Protein AF-A0A4R0WTI0-F1 (afdb_monomer_lite)

Secondary structure (DSSP, 8-state):
---PPPPHHHHHHHHHHHHHHHHHHHTB----TT--S--SB--SS-HHHHHHHHHHHHHHHTTHHHHHHHHHHHHHHT-GGG--B-TTSSS--B-HHHHHHHHHHHTT-

Foldseek 3Di:
DDADAADPVLVVLVVLVVVQVVCVVVQAQSDDPPDPPDDGGADPPDPVSVVSSVVSVVVSVVVVVSVCNVVVVVVCCPPVVNQQADPVDPDGHGRVVVVVVVVVVVVVD

Organism: NCBI:txid1245441

Radius of gyration: 20.48 Å; chains: 1; bounding box: 48×25×55 Å

Sequence (109 aa):
MKMARATDADMEIAYELAGLVDIVGRGDYPSTDDDEDVPDWFDEDDIDHLKALHKRLEKIADHSGAIWRVIGGFSTLSNPSNQLIDLTKDVIELHPLIVSALIALSRRS

Structure (mmCIF, N/CA/C/O backbone):
data_AF-A0A4R0WTI0-F1
#
_entry.id   AF-A0A4R0WTI0-F1
#
loop_
_atom_site.group_PDB
_atom_site.id
_atom_site.type_symbol
_atom_site.label_atom_id
_atom_site.label_alt_id
_atom_site.label_comp_id
_atom_site.label_asym_id
_atom_site.label_entity_id
_atom_site.label_seq_id
_atom_site.pdbx_PDB_ins_code
_atom_site.Cartn_x
_atom_site.Cartn_y
_atom_site.Cartn_z
_atom_site.occupancy
_atom_site.B_iso_or_equiv
_atom_site.auth_seq_id
_atom_site.auth_comp_id
_atom_site.auth_asym_id
_atom_site.auth_atom_id
_atom_site.pdbx_PDB_model_num
ATOM 1 N N . MET A 1 1 ? 1.149 -4.112 20.972 1.00 73.00 1 MET A N 1
ATOM 2 C CA . MET A 1 1 ? 2.210 -3.361 20.251 1.00 73.00 1 MET A CA 1
ATOM 3 C C . MET A 1 1 ? 1.694 -1.952 19.982 1.00 73.00 1 MET A C 1
ATOM 5 O O . MET A 1 1 ? 0.492 -1.815 19.801 1.00 73.00 1 MET A O 1
ATOM 9 N N . LYS A 1 2 ? 2.545 -0.920 20.011 1.00 75.94 2 LYS A N 1
ATOM 10 C CA . LYS A 1 2 ? 2.175 0.444 19.594 1.00 75.94 2 LYS A CA 1
ATOM 11 C C . LYS A 1 2 ? 2.965 0.785 18.332 1.00 75.94 2 LYS A C 1
ATOM 13 O O . LYS A 1 2 ? 4.164 0.528 18.308 1.00 75.94 2 LYS A O 1
ATOM 18 N N . MET A 1 3 ? 2.298 1.345 17.328 1.00 88.75 3 MET A N 1
ATOM 19 C CA . MET A 1 3 ? 2.890 1.728 16.046 1.00 88.75 3 MET A CA 1
ATOM 20 C C . MET A 1 3 ? 2.434 3.140 15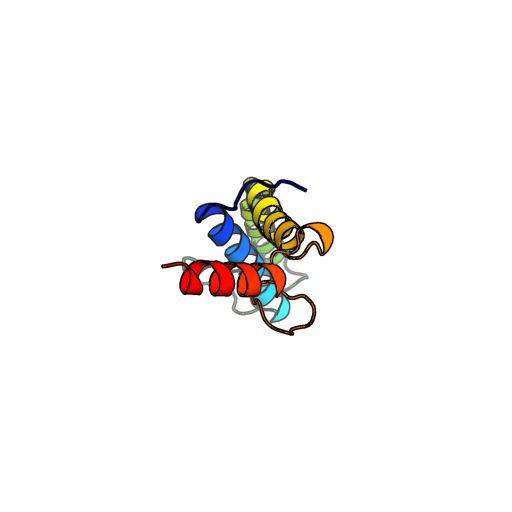.684 1.00 88.75 3 MET A C 1
ATOM 22 O O . MET A 1 3 ? 1.307 3.526 16.000 1.00 88.75 3 MET A O 1
ATOM 26 N N . ALA A 1 4 ? 3.306 3.916 15.044 1.00 92.56 4 ALA A N 1
ATOM 27 C CA . ALA A 1 4 ? 2.911 5.200 14.481 1.00 92.56 4 ALA A CA 1
ATOM 28 C C . ALA A 1 4 ? 1.906 4.975 13.342 1.00 92.56 4 ALA A C 1
ATOM 30 O O . ALA A 1 4 ? 2.088 4.077 12.520 1.00 92.56 4 ALA A O 1
ATOM 31 N N . ARG A 1 5 ? 0.848 5.788 13.296 1.00 93.69 5 ARG A N 1
ATOM 32 C CA . ARG A 1 5 ? -0.125 5.752 12.201 1.00 93.69 5 ARG A CA 1
ATOM 33 C C . ARG A 1 5 ? 0.564 6.171 10.895 1.00 93.69 5 ARG A C 1
ATOM 35 O O . ARG A 1 5 ? 1.325 7.136 10.897 1.00 93.69 5 ARG A O 1
ATOM 42 N N . ALA A 1 6 ? 0.271 5.457 9.810 1.00 96.50 6 ALA A N 1
ATOM 43 C CA . ALA A 1 6 ? 0.667 5.856 8.465 1.00 96.50 6 ALA A CA 1
ATOM 44 C C . ALA A 1 6 ? 0.026 7.203 8.091 1.00 96.50 6 ALA A C 1
ATOM 46 O O . ALA A 1 6 ? -1.158 7.441 8.351 1.00 96.50 6 ALA A O 1
ATOM 47 N N . THR A 1 7 ? 0.832 8.089 7.523 1.00 97.50 7 THR A N 1
ATOM 48 C CA . THR A 1 7 ? 0.380 9.346 6.924 1.00 97.50 7 THR A CA 1
ATOM 49 C C . THR A 1 7 ? -0.175 9.098 5.523 1.00 97.50 7 THR A C 1
ATOM 51 O O . THR A 1 7 ? 0.040 8.029 4.956 1.00 97.50 7 THR A O 1
ATOM 54 N N . ASP A 1 8 ? -0.854 10.083 4.939 1.00 97.44 8 ASP A N 1
ATOM 55 C CA . ASP A 1 8 ? -1.364 9.955 3.567 1.00 97.44 8 ASP A CA 1
ATOM 56 C C . ASP A 1 8 ? -0.210 9.780 2.564 1.00 97.44 8 ASP A C 1
ATOM 58 O O . ASP A 1 8 ? -0.270 8.912 1.703 1.00 97.44 8 ASP A O 1
ATOM 62 N N . ALA A 1 9 ? 0.909 10.486 2.766 1.00 96.88 9 ALA A N 1
ATOM 63 C CA . ALA A 1 9 ? 2.125 10.290 1.974 1.00 96.88 9 ALA A CA 1
ATOM 64 C C . ALA A 1 9 ? 2.685 8.859 2.082 1.00 96.88 9 ALA A C 1
ATOM 66 O O . ALA A 1 9 ? 3.246 8.343 1.122 1.00 96.88 9 ALA A O 1
ATOM 67 N N . ASP A 1 10 ? 2.513 8.191 3.229 1.00 97.56 10 ASP A N 1
ATOM 68 C CA . ASP A 1 10 ? 2.928 6.793 3.363 1.00 97.56 10 ASP A CA 1
ATOM 69 C C . ASP A 1 10 ? 2.046 5.845 2.552 1.00 97.56 10 ASP A C 1
ATOM 71 O O . ASP A 1 10 ? 2.531 4.838 2.035 1.00 97.56 10 ASP A O 1
ATOM 75 N N . MET A 1 11 ? 0.750 6.159 2.467 1.00 97.81 11 MET A N 1
ATOM 76 C CA . MET A 1 11 ? -0.204 5.388 1.677 1.00 97.81 11 MET A CA 1
ATOM 77 C C . MET A 1 11 ? 0.099 5.503 0.186 1.00 97.81 11 MET A C 1
ATOM 79 O O . MET A 1 11 ? 0.077 4.480 -0.489 1.00 97.81 11 MET A O 1
ATOM 83 N N . GLU A 1 12 ? 0.452 6.694 -0.307 1.00 96.56 12 GLU A N 1
ATOM 84 C CA . GLU A 1 12 ? 0.851 6.887 -1.710 1.00 96.56 12 GLU A CA 1
ATOM 85 C C . GLU A 1 12 ? 2.054 6.009 -2.085 1.00 96.56 12 GLU A C 1
ATOM 87 O O . GLU A 1 12 ? 1.996 5.273 -3.066 1.00 96.56 12 GLU A O 1
ATOM 92 N N . ILE A 1 13 ? 3.100 5.975 -1.251 1.00 97.25 13 ILE A N 1
ATOM 93 C CA . ILE A 1 13 ? 4.266 5.098 -1.472 1.00 97.25 13 ILE A CA 1
ATOM 94 C C . ILE A 1 13 ? 3.870 3.613 -1.453 1.00 97.25 13 ILE A C 1
ATOM 96 O O . ILE A 1 13 ? 4.376 2.813 -2.242 1.00 97.25 13 ILE A O 1
ATOM 100 N N . ALA A 1 14 ? 2.968 3.217 -0.551 1.00 96.94 14 ALA A N 1
ATOM 101 C CA . ALA A 1 14 ? 2.497 1.836 -0.484 1.00 96.94 14 ALA A CA 1
ATOM 102 C C . ALA A 1 14 ? 1.669 1.443 -1.721 1.00 96.94 14 ALA A C 1
ATOM 104 O O . ALA A 1 14 ? 1.816 0.322 -2.212 1.00 96.94 14 ALA A O 1
ATOM 105 N N . TYR A 1 15 ? 0.836 2.350 -2.240 1.00 96.31 15 TYR A N 1
ATOM 106 C CA . TYR A 1 15 ? 0.103 2.134 -3.486 1.00 96.31 15 TYR A CA 1
ATOM 107 C C . TYR A 1 15 ? 1.025 2.108 -4.699 1.00 96.31 15 TYR A C 1
ATOM 109 O O . TYR A 1 15 ? 0.829 1.262 -5.567 1.00 96.31 15 TYR A O 1
ATOM 117 N N . GLU A 1 16 ? 2.056 2.953 -4.740 1.00 95.50 16 GLU A N 1
ATOM 118 C CA . GLU A 1 16 ? 3.057 2.915 -5.807 1.00 95.50 16 GLU A CA 1
ATOM 119 C C . GLU A 1 16 ? 3.758 1.551 -5.855 1.00 95.50 16 GLU A C 1
ATOM 121 O O . GLU A 1 16 ? 3.873 0.952 -6.925 1.00 95.50 16 GLU A O 1
ATOM 126 N N . LEU A 1 17 ? 4.150 1.006 -4.697 1.00 96.56 17 LEU A N 1
ATOM 127 C CA . LEU A 1 17 ? 4.712 -0.343 -4.623 1.00 96.56 17 LEU A CA 1
ATOM 128 C C . LEU A 1 17 ? 3.714 -1.412 -5.077 1.00 96.56 17 LEU A C 1
ATOM 130 O O . LEU A 1 17 ? 4.081 -2.298 -5.846 1.00 96.56 17 LEU A O 1
ATOM 134 N N . ALA A 1 18 ? 2.465 -1.349 -4.610 1.00 96.56 18 ALA A N 1
ATOM 135 C CA . ALA A 1 18 ? 1.438 -2.308 -5.008 1.00 96.56 18 ALA A CA 1
ATOM 136 C C . ALA A 1 18 ? 1.187 -2.276 -6.526 1.00 96.56 18 ALA A C 1
ATOM 138 O O . ALA A 1 18 ? 1.120 -3.330 -7.156 1.00 96.56 18 ALA A O 1
ATOM 139 N N . GLY A 1 19 ? 1.116 -1.079 -7.114 1.00 95.75 19 GLY A N 1
ATOM 140 C CA . GLY A 1 19 ? 0.970 -0.886 -8.554 1.00 95.75 19 GLY A CA 1
ATOM 141 C C . GLY A 1 19 ? 2.171 -1.407 -9.340 1.00 95.75 19 GLY A C 1
ATOM 142 O O . GLY A 1 19 ? 1.989 -2.085 -10.345 1.00 95.75 19 GLY A O 1
ATOM 143 N N . LEU A 1 20 ? 3.397 -1.175 -8.860 1.00 96.31 20 LEU A N 1
ATOM 144 C CA . LEU A 1 20 ? 4.599 -1.714 -9.500 1.00 96.31 20 LEU A CA 1
ATOM 145 C C . LEU A 1 20 ? 4.614 -3.250 -9.495 1.00 96.31 20 LEU A C 1
ATOM 147 O O . LEU A 1 20 ? 4.978 -3.863 -10.495 1.00 96.31 20 LEU A O 1
ATOM 151 N N . VAL A 1 21 ? 4.195 -3.879 -8.393 1.00 96.25 21 VAL A N 1
ATOM 152 C CA . VAL A 1 21 ? 4.070 -5.343 -8.316 1.00 96.25 21 VAL A CA 1
ATOM 153 C C . VAL A 1 21 ? 3.002 -5.863 -9.282 1.00 96.25 21 VAL A C 1
ATOM 155 O O . VAL A 1 21 ? 3.220 -6.895 -9.912 1.00 96.25 21 VAL A O 1
ATOM 158 N N . ASP A 1 22 ? 1.877 -5.160 -9.431 1.00 96.62 22 ASP A N 1
ATOM 159 C CA . ASP A 1 22 ? 0.829 -5.522 -10.394 1.00 96.62 22 ASP A CA 1
ATOM 160 C C . ASP A 1 22 ? 1.316 -5.428 -11.850 1.00 96.62 22 ASP A C 1
ATOM 162 O O . ASP A 1 22 ? 1.103 -6.358 -12.627 1.00 96.62 22 ASP A O 1
ATOM 166 N N . ILE A 1 23 ? 2.038 -4.357 -12.197 1.00 95.06 23 ILE A N 1
ATOM 167 C CA . ILE A 1 23 ? 2.674 -4.176 -13.513 1.00 95.06 23 ILE A CA 1
ATOM 168 C C . ILE A 1 23 ? 3.606 -5.353 -13.829 1.00 95.06 23 ILE A C 1
ATOM 170 O O . ILE A 1 23 ? 3.461 -6.003 -14.865 1.00 95.06 23 ILE A O 1
ATOM 174 N N . VAL A 1 24 ? 4.499 -5.698 -12.895 1.00 94.19 24 VAL A N 1
ATOM 175 C CA . VAL A 1 24 ? 5.404 -6.850 -13.047 1.00 94.19 24 VAL A CA 1
ATOM 176 C C . VAL A 1 24 ? 4.620 -8.158 -13.175 1.00 94.19 24 VAL A C 1
ATOM 178 O O . VAL A 1 24 ? 4.958 -8.998 -14.004 1.00 94.19 24 VAL A O 1
ATOM 181 N N . GLY A 1 25 ? 3.551 -8.336 -12.394 1.00 95.75 25 GLY A N 1
ATOM 182 C CA . GLY A 1 25 ? 2.695 -9.524 -12.454 1.00 95.75 25 GLY A CA 1
ATOM 183 C C . GLY A 1 25 ? 1.979 -9.706 -13.797 1.00 95.75 25 GLY A C 1
ATOM 184 O O . GLY A 1 25 ? 1.696 -10.842 -14.181 1.00 95.75 25 GLY A O 1
ATOM 185 N N . ARG A 1 26 ? 1.716 -8.611 -14.519 1.00 95.88 26 ARG A N 1
ATOM 186 C CA . ARG A 1 26 ? 1.150 -8.619 -15.877 1.00 95.88 26 ARG A CA 1
ATOM 187 C C . ARG A 1 26 ? 2.198 -8.795 -16.979 1.00 95.88 26 ARG A C 1
ATOM 189 O O . ARG A 1 26 ? 1.832 -9.171 -18.089 1.00 95.88 26 ARG A O 1
ATOM 196 N N . GLY A 1 27 ? 3.478 -8.594 -16.662 1.00 96.06 27 GLY A N 1
ATOM 197 C CA . GLY A 1 27 ? 4.571 -8.572 -17.637 1.00 96.06 27 GLY A CA 1
ATOM 198 C C . GLY A 1 27 ? 4.686 -7.243 -18.388 1.00 96.06 27 GLY A C 1
ATOM 199 O O . GLY A 1 27 ? 5.407 -7.168 -19.381 1.00 96.06 27 GLY A O 1
ATOM 200 N N . ASP A 1 28 ? 3.984 -6.208 -17.929 1.00 96.62 28 ASP A N 1
ATOM 201 C CA . ASP A 1 28 ? 3.987 -4.884 -18.545 1.00 96.62 28 ASP A CA 1
ATOM 202 C C . ASP A 1 28 ? 5.304 -4.157 -18.221 1.00 96.62 28 ASP A C 1
ATOM 204 O O . ASP A 1 28 ? 5.920 -4.372 -17.169 1.00 96.62 28 ASP A O 1
ATOM 208 N N . TYR A 1 29 ? 5.745 -3.270 -19.114 1.00 96.25 29 TYR A N 1
ATOM 209 C CA . TYR A 1 29 ? 6.906 -2.422 -18.849 1.00 96.25 29 TYR A CA 1
ATOM 210 C C . TYR A 1 29 ? 6.643 -1.512 -17.624 1.00 96.25 29 TYR A C 1
ATOM 212 O O . TYR A 1 29 ? 5.536 -0.994 -17.471 1.00 96.25 29 TYR A O 1
ATOM 220 N N . PRO A 1 30 ? 7.632 -1.275 -16.735 1.00 94.44 30 PRO A N 1
ATOM 221 C CA . PRO A 1 30 ? 7.457 -0.542 -15.479 1.00 94.44 30 PRO A CA 1
ATOM 222 C C . PRO A 1 30 ? 7.326 0.982 -15.651 1.00 94.44 30 PRO A C 1
ATOM 224 O O . PRO A 1 30 ? 7.953 1.733 -14.905 1.00 94.44 30 PRO A O 1
ATOM 227 N N . SER A 1 31 ? 6.511 1.464 -16.586 1.00 90.25 31 SER A N 1
ATOM 228 C CA . SER A 1 31 ? 6.292 2.890 -16.844 1.00 90.25 31 SER A CA 1
ATOM 229 C C . SER A 1 31 ? 5.383 3.572 -15.822 1.00 90.25 31 SER A C 1
ATOM 231 O O . SER A 1 31 ? 4.681 2.950 -15.016 1.00 90.25 31 SER A O 1
ATOM 233 N N . THR A 1 32 ? 5.446 4.895 -15.835 1.00 84.31 32 THR A N 1
ATOM 234 C CA . THR A 1 32 ? 4.525 5.819 -15.178 1.00 84.31 32 THR A CA 1
ATOM 235 C C . THR A 1 32 ? 3.719 6.579 -16.228 1.00 84.31 32 THR A C 1
ATOM 237 O O . THR A 1 32 ? 4.104 6.611 -17.392 1.00 84.31 32 THR A O 1
ATOM 240 N N . ASP A 1 33 ? 2.626 7.222 -15.815 1.00 78.50 33 ASP A N 1
ATOM 241 C CA . ASP A 1 33 ? 1.780 8.024 -16.714 1.00 78.50 33 ASP A CA 1
ATOM 242 C C . ASP A 1 33 ? 2.536 9.191 -17.383 1.00 78.50 33 ASP A C 1
ATOM 244 O O . ASP A 1 33 ? 2.088 9.711 -18.403 1.00 78.50 33 ASP A O 1
ATOM 248 N N . ASP A 1 34 ? 3.679 9.591 -16.816 1.00 81.44 34 ASP A N 1
ATOM 249 C CA . ASP A 1 34 ? 4.549 10.647 -17.341 1.00 81.44 34 ASP A CA 1
ATOM 250 C C . ASP A 1 34 ? 5.568 10.134 -18.382 1.00 81.44 34 ASP A C 1
ATOM 252 O O . ASP A 1 34 ? 6.290 10.936 -18.979 1.00 81.44 34 ASP A O 1
ATOM 256 N N . ASP A 1 35 ? 5.682 8.815 -18.580 1.00 84.44 35 ASP A N 1
ATOM 257 C CA . ASP A 1 35 ? 6.626 8.234 -19.533 1.00 84.44 35 ASP A CA 1
ATOM 258 C C . ASP A 1 35 ? 6.002 8.160 -20.939 1.00 84.44 35 ASP A C 1
ATOM 260 O O . ASP A 1 35 ? 5.056 7.413 -21.189 1.00 84.44 35 ASP A O 1
ATOM 264 N N . GLU A 1 36 ? 6.564 8.918 -21.882 1.00 83.38 36 GLU A N 1
ATOM 265 C CA . GLU A 1 36 ? 6.198 8.876 -23.304 1.00 83.38 36 GLU A CA 1
ATOM 266 C C . GLU A 1 36 ? 7.131 7.929 -24.082 1.00 83.38 36 GLU A C 1
ATOM 268 O O . GLU A 1 36 ? 8.311 7.797 -23.753 1.00 83.38 36 GLU A O 1
ATOM 273 N N . ASP A 1 37 ? 6.610 7.291 -25.136 1.00 86.69 37 ASP A N 1
ATOM 274 C CA . ASP A 1 37 ? 7.367 6.424 -26.058 1.00 86.69 37 ASP A CA 1
ATOM 275 C C . ASP A 1 37 ? 8.127 5.258 -25.385 1.00 86.69 37 ASP A C 1
ATOM 277 O O . ASP A 1 37 ? 9.256 4.920 -25.752 1.00 86.69 37 ASP A O 1
ATOM 281 N N . VAL A 1 38 ? 7.496 4.614 -24.403 1.00 90.06 38 VAL A N 1
ATOM 282 C CA . VAL A 1 38 ? 8.025 3.418 -23.731 1.00 90.06 38 VAL A CA 1
ATOM 283 C C . VAL A 1 38 ? 7.499 2.116 -24.344 1.00 90.06 38 VAL A C 1
ATOM 285 O O . VAL A 1 38 ? 6.436 2.111 -24.966 1.00 90.06 38 VAL A O 1
ATOM 288 N N . PRO A 1 39 ? 8.222 0.995 -24.174 1.00 93.38 39 PRO A N 1
ATOM 289 C CA . PRO A 1 39 ? 7.728 -0.327 -24.546 1.00 93.38 39 PRO A CA 1
ATOM 290 C C . PRO A 1 39 ? 6.428 -0.676 -23.816 1.00 93.38 39 PRO A C 1
ATOM 292 O O . PRO A 1 39 ? 6.233 -0.279 -22.671 1.00 93.38 39 PRO A O 1
ATOM 295 N N . ASP A 1 40 ? 5.577 -1.485 -24.446 1.00 93.12 40 ASP A N 1
ATOM 296 C CA . ASP A 1 40 ? 4.376 -2.017 -23.788 1.00 93.12 40 ASP A CA 1
ATOM 297 C C . ASP A 1 40 ? 4.733 -3.128 -22.779 1.00 93.12 40 ASP A C 1
ATOM 299 O O . ASP A 1 40 ? 4.163 -3.214 -21.692 1.00 93.12 40 ASP A O 1
ATOM 303 N N . TRP A 1 41 ? 5.706 -3.975 -23.131 1.00 96.88 41 TRP A N 1
ATOM 304 C CA . TRP A 1 41 ? 6.034 -5.206 -22.406 1.00 96.88 41 TRP A CA 1
ATOM 305 C C . TRP A 1 41 ? 7.430 -5.163 -21.798 1.00 96.88 41 TRP A C 1
ATOM 307 O O . TRP A 1 41 ? 8.377 -4.638 -22.390 1.00 96.88 41 TRP A O 1
ATOM 317 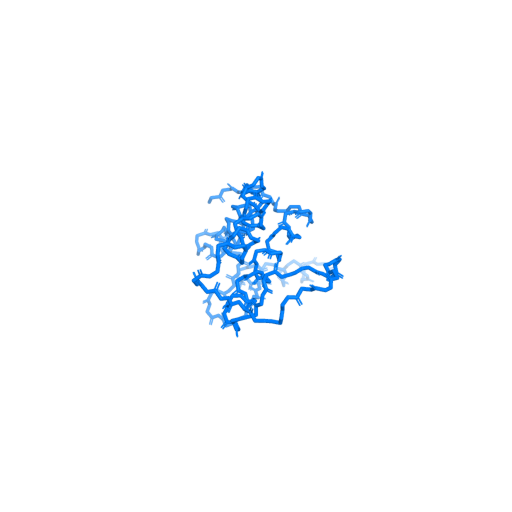N N . PHE A 1 42 ? 7.560 -5.763 -20.620 1.00 97.00 42 PHE A N 1
ATOM 318 C CA . PHE A 1 42 ? 8.840 -5.978 -19.972 1.00 97.00 42 PHE A CA 1
ATOM 319 C C . PHE A 1 42 ? 9.624 -7.101 -20.663 1.00 97.00 42 PHE A C 1
ATOM 321 O O . PHE A 1 42 ? 9.056 -8.074 -21.152 1.00 97.00 42 PHE A O 1
ATOM 328 N N . ASP A 1 43 ? 10.946 -6.966 -20.657 1.00 96.88 43 ASP A N 1
ATOM 329 C CA . ASP A 1 43 ? 11.892 -7.941 -21.194 1.00 96.88 43 ASP A CA 1
ATOM 330 C C . ASP A 1 43 ? 12.968 -8.102 -20.122 1.00 96.88 43 ASP A C 1
ATOM 332 O O . ASP A 1 43 ? 13.641 -7.137 -19.759 1.00 96.88 43 ASP A O 1
ATOM 336 N N . GLU A 1 44 ? 13.056 -9.296 -19.543 1.00 95.56 44 GLU A N 1
ATOM 337 C CA . GLU A 1 44 ? 13.982 -9.584 -18.447 1.00 95.56 44 GLU A CA 1
ATOM 338 C C . GLU A 1 44 ? 15.437 -9.726 -18.908 1.00 95.56 44 GLU A C 1
ATOM 340 O O . GLU A 1 44 ? 16.346 -9.604 -18.084 1.00 95.56 44 GLU A O 1
ATOM 345 N N . ASP A 1 45 ? 15.660 -9.926 -20.210 1.00 97.69 45 ASP A N 1
ATOM 346 C CA . ASP A 1 45 ? 16.988 -9.977 -20.819 1.00 97.69 45 ASP A CA 1
ATOM 347 C C . ASP A 1 45 ? 17.462 -8.584 -21.291 1.00 97.69 45 ASP A C 1
ATOM 349 O O . ASP A 1 45 ? 18.651 -8.394 -21.577 1.00 97.69 45 ASP A O 1
ATOM 353 N N . ASP A 1 46 ? 16.569 -7.584 -21.325 1.00 97.62 46 ASP A N 1
ATOM 354 C CA . ASP A 1 46 ? 16.902 -6.199 -21.661 1.00 97.62 46 ASP A CA 1
ATOM 355 C C . ASP A 1 46 ? 17.385 -5.419 -20.422 1.00 97.62 46 ASP A C 1
ATOM 357 O O . ASP A 1 46 ? 16.672 -5.165 -19.444 1.00 97.62 46 ASP A O 1
ATOM 361 N N . ILE A 1 47 ? 18.644 -4.980 -20.474 1.00 97.38 47 ILE A N 1
ATOM 362 C CA . ILE A 1 47 ? 19.281 -4.247 -19.378 1.00 97.38 47 ILE A CA 1
ATOM 363 C C . ILE A 1 47 ? 18.636 -2.884 -19.094 1.00 97.38 47 ILE A C 1
ATOM 365 O O . ILE A 1 47 ? 18.678 -2.416 -17.953 1.00 97.38 47 ILE A O 1
ATOM 369 N N . ASP A 1 48 ? 18.061 -2.220 -20.090 1.00 95.75 48 ASP A N 1
ATOM 370 C CA . ASP A 1 48 ? 17.423 -0.921 -19.905 1.00 95.75 48 ASP A CA 1
ATOM 371 C C . ASP A 1 48 ? 16.041 -1.077 -19.261 1.00 95.75 48 ASP A C 1
ATOM 373 O O . ASP A 1 48 ? 15.695 -0.288 -18.375 1.00 95.75 48 ASP A O 1
ATOM 377 N N . HIS A 1 49 ? 15.329 -2.167 -19.560 1.00 96.62 49 HIS A N 1
ATOM 378 C CA . HIS A 1 49 ? 14.106 -2.547 -18.848 1.00 96.62 49 HIS A CA 1
ATOM 379 C C . HIS A 1 49 ? 14.406 -2.841 -17.369 1.00 96.62 49 HIS A C 1
ATOM 381 O O . HIS A 1 49 ? 13.757 -2.294 -16.470 1.00 96.62 49 HIS A O 1
ATOM 387 N N . LEU A 1 50 ? 15.455 -3.625 -17.091 1.00 97.31 50 LEU A N 1
ATOM 388 C CA . LEU A 1 50 ? 15.903 -3.911 -15.722 1.00 97.31 50 LEU A CA 1
ATOM 389 C C . LEU A 1 50 ? 16.284 -2.637 -14.951 1.00 97.31 50 LEU A C 1
ATOM 391 O O . LEU A 1 50 ? 15.928 -2.490 -13.779 1.00 97.31 50 LEU A O 1
ATOM 395 N N . LYS A 1 51 ? 16.975 -1.687 -15.594 1.00 96.12 51 LYS A N 1
ATOM 396 C CA . LYS A 1 51 ? 17.296 -0.384 -14.984 1.00 96.12 51 LYS A CA 1
ATOM 397 C C . LYS A 1 51 ? 16.045 0.440 -14.694 1.00 96.12 51 LYS A C 1
ATOM 399 O O . LYS A 1 51 ? 16.001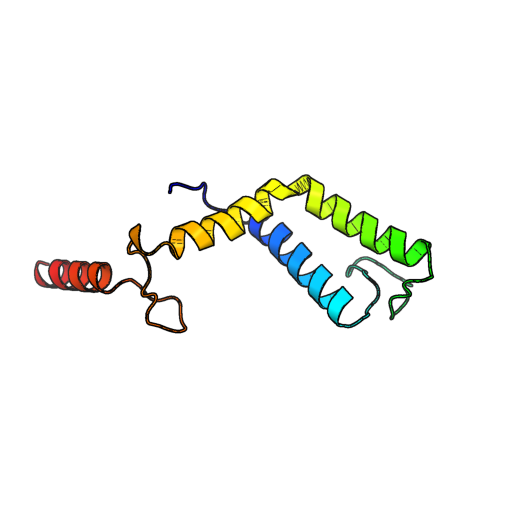 1.101 -13.656 1.00 96.12 51 LYS A O 1
ATOM 404 N N . ALA A 1 52 ? 15.049 0.424 -15.579 1.00 95.19 52 ALA A N 1
ATOM 405 C CA . ALA A 1 52 ? 13.792 1.136 -15.365 1.00 95.19 52 ALA A CA 1
ATOM 406 C C . ALA A 1 52 ? 13.052 0.590 -14.134 1.00 95.19 52 ALA A C 1
ATOM 408 O O . ALA A 1 52 ? 12.681 1.362 -13.246 1.00 95.19 52 ALA A O 1
ATOM 409 N N . LEU A 1 53 ? 12.947 -0.740 -14.020 1.00 96.69 53 LEU A N 1
ATOM 410 C CA . LEU A 1 53 ? 12.388 -1.400 -12.839 1.00 96.69 53 LEU A CA 1
ATOM 411 C C . LEU A 1 53 ? 13.171 -1.039 -11.567 1.00 96.69 53 LEU A C 1
ATOM 413 O O . LEU A 1 53 ? 12.580 -0.628 -10.566 1.00 96.69 53 LEU A O 1
ATOM 417 N N . HIS A 1 54 ? 14.502 -1.141 -11.615 1.00 96.69 54 HIS A N 1
ATOM 418 C CA . HIS A 1 54 ? 15.373 -0.817 -10.484 1.00 96.69 54 HIS A CA 1
ATOM 419 C C . HIS A 1 54 ? 15.188 0.626 -10.010 1.00 96.69 54 HIS A C 1
ATOM 421 O O . HIS A 1 54 ? 15.003 0.863 -8.820 1.00 96.69 54 HIS A O 1
ATOM 427 N N . LYS A 1 55 ? 15.150 1.589 -10.937 1.00 94.94 55 LYS A N 1
ATOM 428 C CA . LYS A 1 55 ? 14.952 3.010 -10.626 1.00 94.94 55 LYS A CA 1
ATOM 429 C C . LYS A 1 55 ? 13.635 3.263 -9.889 1.00 94.94 55 LYS A C 1
ATOM 431 O O . LYS A 1 55 ? 13.580 4.125 -9.013 1.00 94.94 55 LYS A O 1
ATOM 436 N N . ARG A 1 56 ? 12.564 2.537 -10.228 1.00 94.81 56 ARG A N 1
ATOM 437 C CA . ARG A 1 56 ? 11.288 2.645 -9.503 1.00 94.81 56 ARG A CA 1
ATOM 438 C C . ARG A 1 56 ? 11.366 2.035 -8.112 1.00 94.81 56 ARG A C 1
ATOM 440 O O . ARG A 1 56 ? 10.909 2.653 -7.154 1.00 94.81 56 ARG A O 1
ATOM 447 N N . LEU A 1 57 ? 11.997 0.870 -7.988 1.00 96.31 57 LEU A N 1
ATOM 448 C CA . LEU A 1 57 ? 12.233 0.246 -6.688 1.00 96.31 57 LEU A CA 1
ATOM 449 C C . LEU A 1 57 ? 13.088 1.131 -5.772 1.00 96.31 57 LEU A C 1
ATOM 451 O O . LEU A 1 57 ? 12.768 1.238 -4.593 1.00 96.31 57 LEU A O 1
ATOM 455 N N . GLU A 1 58 ? 14.118 1.801 -6.294 1.00 96.56 58 GLU A N 1
ATOM 456 C CA . GLU A 1 58 ? 14.949 2.740 -5.527 1.00 96.56 58 GLU A CA 1
ATOM 457 C C . GLU A 1 58 ? 14.129 3.904 -4.963 1.00 96.56 58 GLU A C 1
ATOM 459 O O . GLU A 1 58 ? 14.193 4.162 -3.762 1.00 96.56 58 GLU A O 1
ATOM 464 N N . LYS A 1 59 ? 13.289 4.544 -5.790 1.00 93.56 59 LYS A N 1
ATOM 465 C CA . LYS A 1 59 ? 12.396 5.624 -5.332 1.00 93.56 59 LYS A CA 1
ATOM 466 C C . LYS A 1 59 ? 11.489 5.171 -4.186 1.00 93.56 59 LYS A C 1
ATOM 468 O O . LYS A 1 59 ? 11.330 5.882 -3.199 1.00 93.56 59 LYS A O 1
ATOM 473 N N . ILE A 1 60 ? 10.918 3.972 -4.289 1.00 96.12 60 ILE A N 1
ATOM 474 C CA . ILE A 1 60 ? 10.081 3.399 -3.228 1.00 96.12 60 ILE A CA 1
ATOM 475 C C . ILE A 1 60 ? 10.928 3.078 -1.982 1.00 96.12 60 ILE A C 1
ATOM 477 O O . ILE A 1 60 ? 10.498 3.314 -0.849 1.00 96.12 60 ILE A O 1
ATOM 481 N N . ALA A 1 61 ? 12.139 2.547 -2.168 1.00 95.75 61 ALA A N 1
ATOM 482 C CA . ALA A 1 61 ? 13.035 2.141 -1.089 1.00 95.75 61 ALA A CA 1
ATOM 483 C C . ALA A 1 61 ? 13.522 3.325 -0.236 1.00 95.75 61 ALA A C 1
ATOM 485 O O . ALA A 1 61 ? 13.613 3.180 0.992 1.00 95.75 61 ALA A O 1
ATOM 486 N N . ASP A 1 62 ? 13.726 4.499 -0.843 1.00 96.50 62 ASP A N 1
ATOM 487 C CA . ASP A 1 62 ? 14.017 5.762 -0.142 1.00 96.50 62 ASP A CA 1
ATOM 488 C C . ASP A 1 62 ? 12.933 6.119 0.891 1.00 96.50 62 ASP A C 1
ATOM 490 O O . ASP A 1 62 ? 13.190 6.784 1.899 1.00 96.50 62 ASP A O 1
ATOM 494 N N . HIS A 1 63 ? 11.724 5.591 0.695 1.00 95.56 63 HIS A N 1
ATOM 495 C CA . HIS A 1 63 ? 10.577 5.760 1.574 1.00 95.56 63 HIS A CA 1
ATOM 496 C C . HIS A 1 63 ? 10.161 4.462 2.281 1.00 95.56 63 HIS A C 1
ATOM 498 O O . HIS A 1 63 ? 9.046 4.367 2.785 1.00 95.56 63 HIS A O 1
ATOM 504 N N . SER A 1 64 ? 11.050 3.474 2.422 1.00 92.75 64 SER A N 1
ATOM 505 C CA . SER A 1 64 ? 10.746 2.162 3.031 1.00 92.75 64 SER A CA 1
ATOM 506 C C . SER A 1 64 ? 10.069 2.221 4.411 1.00 92.75 64 SER A C 1
ATOM 508 O O . SER A 1 64 ? 9.257 1.359 4.756 1.00 92.75 64 SER A O 1
ATOM 510 N N . GLY A 1 65 ? 10.335 3.262 5.207 1.00 94.69 65 GLY A N 1
ATOM 511 C CA . GLY A 1 65 ? 9.645 3.499 6.478 1.00 94.69 65 GLY A CA 1
ATOM 512 C C . GLY A 1 65 ? 8.125 3.694 6.345 1.00 94.69 65 GLY A C 1
ATOM 513 O O . GLY A 1 65 ? 7.396 3.358 7.280 1.00 94.69 65 GLY A O 1
ATOM 514 N N . ALA A 1 66 ? 7.645 4.203 5.206 1.00 96.00 66 ALA A N 1
ATOM 515 C CA . ALA A 1 66 ? 6.225 4.313 4.875 1.00 96.00 66 ALA A CA 1
ATOM 516 C C . ALA A 1 66 ? 5.561 2.934 4.832 1.00 96.00 66 ALA A C 1
ATOM 518 O O . ALA A 1 66 ? 4.586 2.688 5.543 1.00 96.00 66 ALA A O 1
ATOM 519 N N . ILE A 1 67 ? 6.164 2.002 4.090 1.00 95.19 67 ILE A N 1
ATOM 520 C CA . ILE A 1 67 ? 5.674 0.627 3.939 1.00 95.19 67 ILE A CA 1
ATOM 521 C C . ILE A 1 67 ? 5.605 -0.066 5.306 1.00 95.19 67 ILE A C 1
ATOM 523 O O . ILE A 1 67 ? 4.594 -0.685 5.646 1.00 95.19 67 ILE A O 1
ATOM 527 N N . TRP A 1 68 ? 6.632 0.111 6.145 1.00 95.19 68 TRP A N 1
ATOM 528 C CA . TRP A 1 68 ? 6.628 -0.416 7.512 1.00 95.19 68 TRP A CA 1
ATOM 529 C C . TRP A 1 68 ? 5.495 0.148 8.371 1.00 95.19 68 TRP A C 1
ATOM 531 O O . TRP A 1 68 ? 4.910 -0.597 9.158 1.00 95.19 68 TRP A O 1
ATOM 541 N N . ARG A 1 69 ? 5.153 1.437 8.236 1.00 96.69 69 ARG A N 1
ATOM 542 C CA . ARG A 1 69 ? 4.013 2.037 8.950 1.00 96.69 69 ARG A CA 1
ATOM 543 C C . ARG A 1 69 ? 2.679 1.480 8.479 1.00 96.69 69 ARG A C 1
ATOM 545 O O . ARG A 1 69 ? 1.841 1.179 9.326 1.00 96.69 69 ARG A O 1
ATOM 552 N N . VAL A 1 70 ? 2.495 1.291 7.175 1.00 96.31 70 VAL A N 1
ATOM 553 C CA . VAL A 1 70 ? 1.260 0.721 6.617 1.00 96.31 70 VAL A CA 1
ATOM 554 C C . VAL A 1 70 ? 1.083 -0.734 7.073 1.00 96.31 70 VAL A C 1
ATOM 556 O O . VAL A 1 70 ? 0.098 -1.060 7.740 1.00 96.31 70 VAL A O 1
ATOM 559 N N . ILE A 1 71 ? 2.076 -1.595 6.822 1.00 94.88 71 ILE A N 1
ATOM 560 C CA . ILE A 1 71 ? 2.016 -3.025 7.174 1.00 94.88 71 ILE A CA 1
ATOM 561 C C . ILE A 1 71 ? 1.998 -3.225 8.694 1.00 94.88 71 ILE A C 1
ATOM 563 O O . ILE A 1 71 ? 1.209 -4.015 9.222 1.00 94.88 71 ILE A O 1
ATOM 567 N N . GLY A 1 72 ? 2.843 -2.498 9.426 1.00 94.75 72 GLY A N 1
ATOM 568 C CA . GLY A 1 72 ? 2.900 -2.558 10.886 1.00 94.75 72 GLY A CA 1
ATOM 569 C C . GLY A 1 72 ? 1.630 -2.014 11.543 1.00 94.75 72 GLY A C 1
ATOM 570 O O . GLY A 1 72 ? 1.196 -2.531 12.577 1.00 94.75 72 GLY A O 1
ATOM 571 N N . GLY A 1 73 ? 0.997 -1.011 10.928 1.00 94.56 73 GLY A N 1
ATOM 572 C CA . GLY A 1 73 ? -0.301 -0.480 11.328 1.00 94.56 73 GLY A CA 1
ATOM 573 C C . GLY A 1 73 ? -1.393 -1.540 11.224 1.00 94.56 73 GLY A C 1
ATOM 574 O O . GLY A 1 73 ? -2.067 -1.812 12.219 1.00 94.56 73 GLY A O 1
ATOM 575 N N . PHE A 1 74 ? -1.501 -2.211 10.072 1.00 94.12 74 PHE A N 1
ATOM 576 C CA . PHE A 1 74 ? -2.448 -3.315 9.902 1.00 94.12 74 PHE A CA 1
ATOM 577 C C . PHE A 1 74 ? -2.145 -4.485 10.845 1.00 94.12 74 PHE A C 1
ATOM 579 O O . PHE A 1 74 ? -3.049 -4.961 11.518 1.00 94.12 74 PHE A O 1
ATOM 586 N N . SER A 1 75 ? -0.876 -4.876 10.994 1.00 94.50 75 SER A N 1
ATOM 587 C CA . SER A 1 75 ? -0.459 -5.935 11.932 1.00 94.50 75 SER A CA 1
ATOM 588 C C . SER A 1 75 ? -0.809 -5.611 13.387 1.00 94.50 75 SER A C 1
ATOM 590 O O . SER A 1 75 ? -1.103 -6.496 14.187 1.00 94.50 75 SER A O 1
ATOM 592 N N . THR A 1 76 ? -0.774 -4.328 13.759 1.00 93.81 76 THR A N 1
ATOM 593 C CA . THR A 1 76 ? -1.212 -3.874 15.083 1.00 93.81 76 THR A CA 1
ATOM 594 C C . THR A 1 76 ? -2.734 -3.935 15.190 1.00 93.81 76 THR A C 1
ATOM 596 O O . THR A 1 76 ? -3.251 -4.407 16.200 1.00 93.81 76 THR A O 1
ATOM 599 N N . LEU A 1 77 ? -3.456 -3.489 14.162 1.00 93.25 77 LEU A N 1
ATOM 600 C CA . LEU A 1 77 ? -4.916 -3.528 14.113 1.00 93.25 77 LEU A CA 1
ATOM 601 C C . LEU A 1 77 ? -5.458 -4.968 14.166 1.00 93.25 77 LEU A C 1
ATOM 603 O O . LEU A 1 77 ? -6.393 -5.227 14.918 1.00 93.25 77 LEU A O 1
ATOM 607 N N . SER A 1 78 ? -4.825 -5.905 13.458 1.00 93.88 78 SER A N 1
ATOM 608 C CA . SER A 1 78 ? -5.208 -7.320 13.393 1.00 93.88 78 SER A CA 1
ATOM 609 C C . SER A 1 78 ? -4.648 -8.183 14.529 1.00 93.88 78 SER A C 1
ATOM 611 O O . SER A 1 78 ? -4.913 -9.382 14.577 1.00 93.88 78 SER A O 1
ATOM 613 N N . ASN A 1 79 ? -3.887 -7.611 15.468 1.00 94.75 79 ASN A N 1
ATOM 614 C CA . ASN A 1 79 ? -3.362 -8.368 16.601 1.00 94.75 79 ASN A CA 1
ATOM 615 C C . ASN A 1 79 ? -4.512 -8.779 17.548 1.00 94.75 79 ASN A C 1
ATOM 617 O O . ASN A 1 79 ? -5.135 -7.890 18.141 1.00 94.75 79 ASN A O 1
ATOM 621 N N . PRO A 1 80 ? -4.757 -10.086 17.783 1.00 94.06 80 PRO A N 1
ATOM 622 C CA . PRO A 1 80 ? -5.868 -10.543 18.622 1.00 94.06 80 PRO A CA 1
ATOM 623 C C . PRO A 1 80 ? -5.838 -9.966 20.043 1.00 94.06 80 PRO A C 1
ATOM 625 O O . PRO A 1 80 ? -6.882 -9.671 20.621 1.00 94.06 80 PRO A O 1
ATOM 628 N N . SER A 1 81 ? -4.642 -9.740 20.595 1.00 93.94 81 SER A N 1
ATOM 629 C CA . SER A 1 81 ? -4.458 -9.187 21.941 1.00 93.94 81 SER A CA 1
ATOM 630 C C . SER A 1 81 ? -4.873 -7.719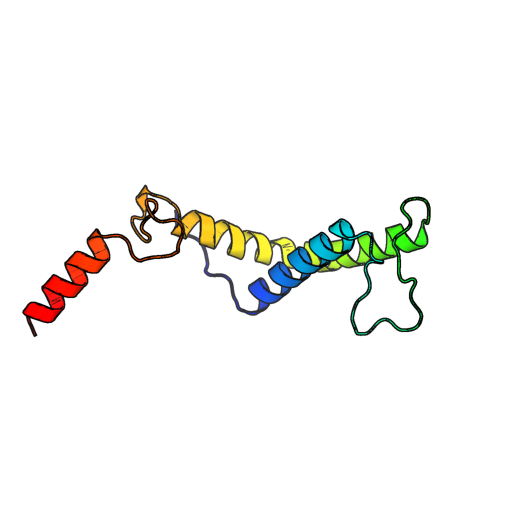 22.057 1.00 93.94 81 SER A C 1
ATOM 632 O O . SER A 1 81 ? -5.063 -7.235 23.169 1.00 93.94 81 SER A O 1
ATOM 634 N N . ASN A 1 82 ? -5.001 -6.999 20.936 1.00 94.00 82 ASN A N 1
ATOM 635 C CA . ASN A 1 82 ? -5.470 -5.614 20.926 1.00 94.00 82 ASN A CA 1
ATOM 636 C C . ASN A 1 82 ? -7.007 -5.512 20.866 1.00 94.00 82 ASN A C 1
ATOM 638 O O . ASN A 1 82 ? -7.536 -4.455 21.198 1.00 94.00 82 ASN A O 1
ATOM 642 N N . GLN A 1 83 ? -7.713 -6.580 20.463 1.00 95.50 83 GLN A N 1
ATOM 643 C CA . GLN A 1 83 ? -9.184 -6.664 20.446 1.00 95.50 83 GLN A CA 1
ATOM 644 C C . GLN A 1 83 ? -9.872 -5.478 19.737 1.00 95.50 83 GLN A C 1
ATOM 646 O O . GLN A 1 83 ? -10.886 -4.964 20.211 1.00 95.50 83 GLN A O 1
ATOM 651 N N . LEU A 1 84 ? -9.304 -5.024 18.611 1.00 95.31 84 LEU A N 1
ATOM 652 C CA . LEU A 1 84 ? -9.804 -3.870 17.849 1.00 95.31 84 LEU A CA 1
ATOM 653 C C . LEU A 1 84 ? -10.806 -4.266 16.761 1.00 95.31 84 LEU A C 1
ATOM 655 O O . LEU A 1 84 ? -11.847 -3.622 16.628 1.00 95.31 84 LEU A O 1
ATOM 659 N N . ILE A 1 85 ? -10.518 -5.337 16.019 1.00 97.00 85 ILE A N 1
ATOM 660 C CA . ILE A 1 85 ? -11.383 -5.854 14.951 1.00 97.00 85 ILE A CA 1
ATOM 661 C C . ILE A 1 85 ? -11.835 -7.292 15.215 1.00 97.00 85 ILE A C 1
ATOM 663 O O . ILE A 1 85 ? -11.183 -8.023 15.964 1.00 97.00 85 ILE A O 1
ATOM 667 N N . ASP A 1 86 ? -12.960 -7.688 14.621 1.00 97.50 86 ASP A N 1
ATOM 668 C CA . ASP A 1 86 ? -13.477 -9.057 14.679 1.00 97.50 86 ASP A CA 1
ATOM 669 C C . ASP A 1 86 ? -12.748 -9.959 13.673 1.00 97.50 86 ASP A C 1
ATOM 671 O O . ASP A 1 86 ? -13.057 -9.986 12.486 1.00 97.50 86 ASP A O 1
ATOM 675 N N . LEU A 1 87 ? -11.778 -10.728 14.168 1.00 96.25 87 LEU A N 1
ATOM 676 C CA . LEU A 1 87 ? -10.983 -11.658 13.358 1.00 96.25 87 LEU A CA 1
ATOM 677 C C . LEU A 1 87 ? -11.742 -12.936 12.959 1.00 96.25 87 LEU A C 1
ATOM 679 O O . LEU A 1 87 ? -11.167 -13.802 12.307 1.00 96.25 87 LEU A O 1
ATOM 683 N N . THR A 1 88 ? -13.006 -13.089 13.370 1.00 96.50 88 THR A N 1
ATOM 684 C CA . THR A 1 88 ? -13.870 -14.199 12.930 1.00 96.50 88 THR A CA 1
ATOM 685 C C . THR A 1 88 ? -14.636 -13.881 11.645 1.00 96.50 88 THR A C 1
ATOM 687 O O . THR A 1 88 ? -15.366 -14.733 11.137 1.00 96.50 88 THR A O 1
ATOM 690 N N . LYS A 1 89 ? -14.489 -12.656 11.127 1.00 96.25 89 LYS A N 1
ATOM 691 C CA . LYS A 1 89 ? -15.115 -12.167 9.899 1.00 96.25 89 LYS A CA 1
ATOM 692 C C . LYS A 1 89 ? -14.090 -12.080 8.775 1.00 96.25 89 LYS A C 1
ATOM 694 O O . LYS A 1 89 ? -12.935 -11.740 9.006 1.00 96.25 89 LYS A O 1
ATOM 699 N N . ASP A 1 90 ? -14.564 -12.247 7.545 1.00 96.06 90 ASP A N 1
ATOM 700 C CA . ASP A 1 90 ? -13.772 -12.021 6.325 1.00 96.06 90 ASP A CA 1
ATOM 701 C C . ASP A 1 90 ? -13.734 -10.535 5.909 1.00 96.06 90 ASP A C 1
ATOM 703 O O . ASP A 1 90 ? -13.385 -10.190 4.782 1.00 96.06 90 ASP A O 1
ATOM 707 N N . VAL A 1 91 ? -14.137 -9.636 6.809 1.00 95.31 91 VAL A N 1
ATOM 708 C CA . VAL A 1 91 ? -14.227 -8.189 6.594 1.00 95.31 91 VAL A CA 1
ATOM 709 C C . VAL A 1 91 ? -13.698 -7.442 7.813 1.00 95.31 91 VAL A C 1
ATOM 711 O O . VAL A 1 91 ? -13.668 -7.969 8.924 1.00 95.31 91 VAL A O 1
ATOM 714 N N . ILE A 1 92 ? -13.303 -6.183 7.621 1.00 95.94 92 ILE A N 1
ATOM 715 C CA . ILE A 1 92 ? -12.880 -5.317 8.723 1.00 95.94 92 ILE A CA 1
ATOM 716 C C . ILE A 1 92 ? -14.126 -4.790 9.448 1.00 95.94 92 ILE A C 1
ATOM 718 O O . ILE A 1 92 ? -14.748 -3.822 9.017 1.00 95.94 92 ILE A O 1
ATOM 722 N N . GLU A 1 93 ? -14.463 -5.415 10.575 1.00 96.44 93 GLU A N 1
ATOM 723 C CA . GLU A 1 93 ? -15.527 -4.989 11.492 1.00 96.44 93 GLU A CA 1
ATOM 724 C C . GLU A 1 93 ? -14.985 -4.772 12.908 1.00 96.44 93 GLU A C 1
ATOM 726 O O . GLU A 1 93 ? -13.960 -5.334 13.291 1.00 96.44 93 GLU A O 1
ATOM 731 N N . LEU A 1 94 ? -15.671 -3.950 13.707 1.00 97.75 94 LEU A N 1
ATOM 732 C CA . LEU A 1 94 ? -15.292 -3.703 15.100 1.00 97.75 94 LEU A CA 1
ATOM 733 C C . LEU A 1 94 ? -15.400 -4.981 15.939 1.00 97.75 94 LEU A C 1
ATOM 735 O O . LEU A 1 94 ? -16.376 -5.720 15.836 1.00 97.75 94 LEU A O 1
ATOM 739 N N . HIS A 1 95 ? -14.446 -5.190 16.849 1.00 97.81 95 HIS A N 1
ATOM 740 C CA . HIS A 1 95 ? -14.489 -6.323 17.774 1.00 97.81 95 HIS A CA 1
ATOM 741 C C . HIS A 1 95 ? -15.784 -6.315 18.625 1.00 97.81 95 HIS A C 1
ATOM 743 O O . HIS A 1 95 ? -16.184 -5.245 19.109 1.00 97.81 95 HIS A O 1
ATOM 749 N N . PRO A 1 96 ? -16.408 -7.477 18.922 1.00 97.62 96 PRO A N 1
ATOM 750 C CA . PRO A 1 96 ? -17.681 -7.547 19.654 1.00 97.62 96 PRO A CA 1
ATOM 751 C C . PR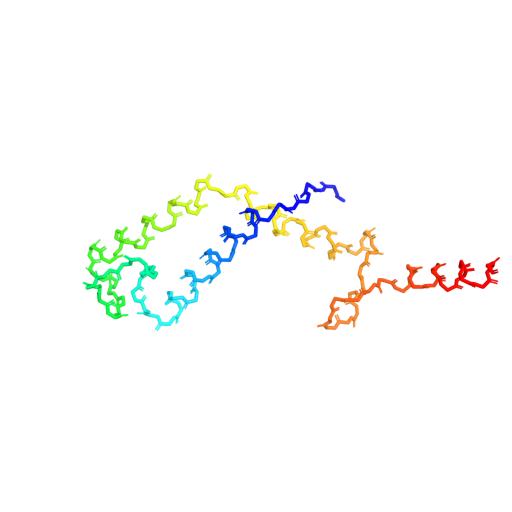O A 1 96 ? -17.693 -6.832 21.013 1.00 97.62 96 PRO A C 1
ATOM 753 O O . PRO A 1 96 ? -18.727 -6.311 21.439 1.00 97.62 96 PRO A O 1
ATOM 756 N N . LEU A 1 97 ? -16.541 -6.765 21.692 1.00 97.00 97 LEU A N 1
ATOM 757 C CA . LEU A 1 97 ? -16.390 -6.014 22.947 1.00 97.00 97 LEU A CA 1
ATOM 758 C C . LEU A 1 97 ? -16.622 -4.508 22.759 1.00 97.00 97 LEU A C 1
ATOM 760 O O . LEU A 1 97 ? -17.296 -3.890 23.582 1.00 97.00 97 LEU A O 1
ATOM 764 N N . ILE A 1 98 ? -16.106 -3.927 21.672 1.00 97.56 98 ILE A N 1
ATOM 765 C CA . ILE A 1 98 ? -16.272 -2.502 21.358 1.00 97.56 98 ILE A CA 1
ATOM 766 C C . ILE A 1 98 ? -17.736 -2.221 21.016 1.00 97.56 98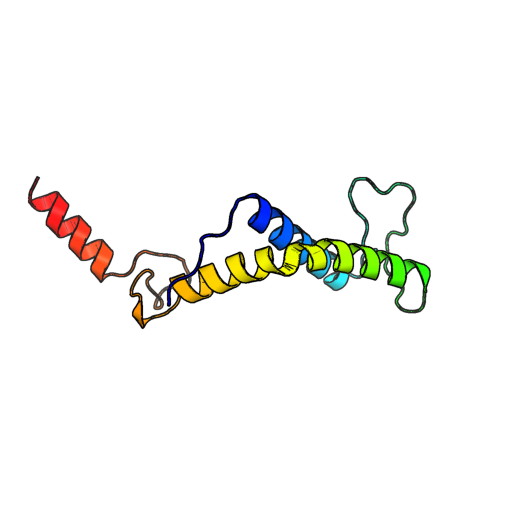 ILE A C 1
ATOM 768 O O . ILE A 1 98 ? -18.331 -1.299 21.571 1.00 97.56 98 ILE A O 1
ATOM 772 N N . VAL A 1 99 ? -18.345 -3.058 20.171 1.00 97.62 99 VAL A N 1
ATOM 773 C CA . VAL A 1 99 ? -19.768 -2.944 19.807 1.00 97.62 99 VAL A CA 1
ATOM 774 C C . VAL A 1 99 ? -20.661 -3.011 21.051 1.00 97.62 99 VAL A C 1
ATOM 776 O O . VAL A 1 99 ? -21.529 -2.159 21.248 1.00 97.62 99 VAL A O 1
ATOM 779 N N . SER A 1 100 ? -20.408 -3.976 21.939 1.00 97.31 100 SER A N 1
ATOM 780 C CA . SER A 1 100 ? -21.157 -4.137 23.191 1.00 97.31 100 SER A CA 1
ATOM 781 C C . SER A 1 100 ? -21.022 -2.917 24.107 1.00 97.31 100 SER A C 1
ATOM 783 O O . SER A 1 100 ? -22.011 -2.473 24.694 1.00 97.31 100 SER A O 1
ATOM 785 N N . ALA A 1 101 ? -19.818 -2.344 24.208 1.00 97.12 101 ALA A N 1
ATOM 786 C CA . ALA A 1 101 ? -19.573 -1.136 24.991 1.00 97.12 101 ALA A CA 1
ATOM 787 C C . ALA A 1 101 ? -20.332 0.081 24.431 1.00 97.12 101 ALA A C 1
ATOM 789 O O . ALA A 1 101 ? -20.949 0.817 25.202 1.00 97.12 101 ALA A O 1
ATOM 790 N N . LEU A 1 102 ? -20.354 0.263 23.106 1.00 97.00 102 LEU A N 1
ATOM 791 C CA . LEU A 1 102 ? -21.101 1.344 22.450 1.00 97.00 102 LEU A CA 1
ATOM 792 C C . LEU A 1 102 ? -22.613 1.233 22.701 1.00 97.00 102 LEU A C 1
ATOM 794 O O . LEU A 1 102 ? -23.244 2.225 23.062 1.00 97.00 102 LEU A O 1
ATOM 798 N N . ILE A 1 103 ? -23.181 0.025 22.605 1.00 97.25 103 ILE A N 1
ATOM 799 C CA . ILE A 1 103 ? -24.600 -0.232 22.915 1.00 97.25 103 ILE A CA 1
ATOM 800 C C . ILE A 1 103 ? -24.908 0.069 24.389 1.00 97.25 103 ILE A C 1
ATOM 802 O O . ILE A 1 103 ? -25.956 0.626 24.719 1.00 97.25 103 ILE A O 1
ATOM 806 N N . ALA A 1 104 ? -24.014 -0.313 25.303 1.00 96.62 104 ALA A N 1
ATOM 807 C CA . ALA A 1 104 ? -24.194 -0.034 26.723 1.00 96.62 104 ALA A CA 1
ATOM 808 C C . ALA A 1 104 ? -24.161 1.474 27.024 1.00 96.62 104 ALA A C 1
ATOM 810 O O . ALA A 1 104 ? -24.904 1.928 27.894 1.00 96.62 104 ALA A O 1
ATOM 811 N N . LEU A 1 105 ? -23.331 2.242 26.310 1.00 96.00 105 LEU A N 1
ATOM 812 C CA . LEU A 1 105 ? -23.261 3.700 26.426 1.00 96.00 105 LEU A CA 1
ATOM 813 C C . LEU A 1 105 ? -24.512 4.382 25.859 1.00 96.00 105 LEU A C 1
ATOM 815 O O . LEU A 1 105 ? -25.071 5.247 26.526 1.00 96.00 105 LEU A O 1
ATOM 819 N N . SER A 1 106 ? -25.003 3.954 24.693 1.00 94.31 106 SER A N 1
ATOM 820 C CA . SER A 1 106 ? -26.187 4.554 24.057 1.00 94.31 106 SER A CA 1
ATOM 821 C C . SER A 1 106 ? -27.493 4.306 24.818 1.00 94.31 106 SER A C 1
ATOM 823 O O . SER A 1 106 ? -28.474 5.003 24.605 1.00 94.31 106 SER A O 1
ATOM 825 N N . ARG A 1 107 ? -27.537 3.291 25.688 1.00 89.62 107 ARG A N 1
ATOM 826 C CA . ARG A 1 107 ? -28.686 3.011 26.571 1.00 89.62 107 ARG A CA 1
ATOM 827 C C . ARG A 1 107 ? -28.676 3.834 27.863 1.00 89.62 107 ARG A C 1
ATOM 829 O O . ARG A 1 107 ? -29.626 3.746 28.635 1.00 89.62 107 ARG A O 1
ATOM 836 N N . ARG A 1 108 ? -27.583 4.552 28.140 1.00 80.44 108 ARG A N 1
ATOM 837 C CA . ARG A 1 108 ? -27.415 5.399 29.333 1.00 80.44 108 ARG A CA 1
ATOM 838 C C . ARG A 1 108 ? -27.654 6.885 29.053 1.00 80.44 108 ARG A C 1
ATOM 840 O O . ARG A 1 108 ? -27.755 7.643 30.013 1.00 80.44 108 ARG A O 1
ATOM 847 N N . SER A 1 109 ? -27.695 7.279 27.781 1.00 64.19 109 SER A N 1
ATOM 848 C CA . SER A 1 109 ? -28.088 8.607 27.291 1.00 64.19 109 SER A CA 1
ATOM 849 C C . SER A 1 109 ? -29.587 8.681 27.052 1.00 64.19 109 SER A C 1
ATOM 851 O O . SER A 1 109 ? -30.176 9.724 27.396 1.00 64.19 109 SER A O 1
#

pLDDT: mean 94.15, std 5.39, range [64.19, 97.81]